Protein AF-A0A0C3H468-F1 (afdb_monomer)

Foldseek 3Di:
DVVLCVVLVQVCVVVDPPDDDDDDCPQPVVDDLVSVLVVLQVCQVVCQCVPVPDDPPDDRGSHCVSFKDWDCDPQLCCQPPPVWDPDPDPDPPRDRDIDIRGSPDDPDPPDDDDPVPPDDDPDDDD

Radius of gyration: 17.03 Å; Cα contacts (8 Å, |Δi|>4): 90; chains: 1; bounding box: 48×36×42 Å

Solvent-accessible surface area (backbone atoms only — not comparable to full-atom values): 8292 Å² total; per-residue (Å²): 112,68,71,55,31,64,74,26,58,32,56,63,57,72,82,40,84,68,80,82,84,85,85,48,69,89,75,50,67,90,48,50,75,65,56,53,35,56,53,48,48,57,49,37,68,58,46,46,66,70,75,54,68,85,64,86,92,78,72,89,52,62,19,57,83,54,34,48,45,80,50,76,49,72,66,27,46,37,36,51,72,70,69,38,76,84,61,97,55,95,66,94,77,73,79,56,51,70,48,7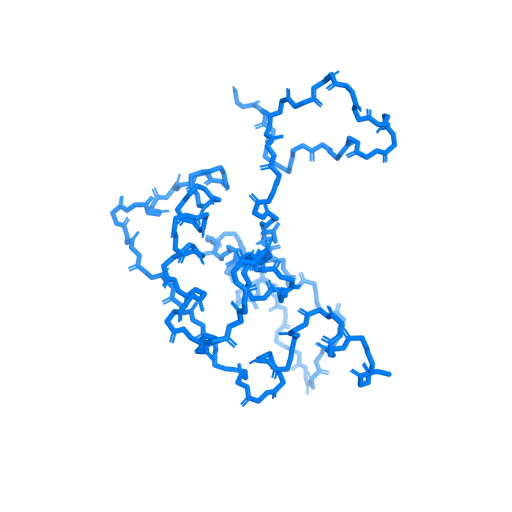7,40,55,51,84,70,66,98,75,78,85,76,90,66,65,77,92,72,67,72,78,68,92,71,71,88,129

Mean predicted aligned error: 11.53 Å

Structure (mmCIF, N/CA/C/O backbone):
data_AF-A0A0C3H468-F1
#
_entry.id   AF-A0A0C3H468-F1
#
loop_
_atom_site.group_PDB
_atom_site.id
_atom_site.type_symbol
_atom_site.label_atom_id
_atom_site.label_alt_id
_atom_site.label_comp_id
_atom_site.label_asym_id
_atom_site.label_entity_id
_atom_site.label_seq_id
_atom_site.pdbx_PDB_ins_code
_atom_site.Cartn_x
_atom_site.Cartn_y
_atom_site.Cartn_z
_atom_site.occupancy
_atom_site.B_iso_or_equiv
_atom_site.auth_seq_id
_atom_site.auth_comp_id
_atom_site.auth_asym_id
_atom_site.auth_atom_id
_atom_site.pdbx_PDB_model_num
ATOM 1 N N . MET A 1 1 ? -8.987 14.507 -17.618 1.00 57.84 1 MET A N 1
ATOM 2 C CA . MET A 1 1 ? -8.898 13.288 -16.792 1.00 57.84 1 MET A CA 1
ATOM 3 C C . MET A 1 1 ? -8.151 12.196 -17.555 1.00 57.84 1 MET A C 1
ATOM 5 O O . MET A 1 1 ? -7.098 11.797 -17.092 1.00 57.84 1 MET A O 1
ATOM 9 N N . GLU A 1 2 ? -8.588 11.842 -18.765 1.00 61.75 2 GLU A N 1
ATOM 10 C CA . GLU A 1 2 ? -7.955 10.846 -19.659 1.00 61.75 2 GLU A CA 1
ATOM 11 C C . GLU A 1 2 ? -6.438 11.052 -19.879 1.00 61.75 2 GLU A C 1
ATOM 13 O O . GLU A 1 2 ? -5.642 10.185 -19.540 1.00 61.75 2 GLU A O 1
ATOM 18 N N . ARG A 1 3 ? -6.010 12.272 -20.245 1.00 67.81 3 ARG A N 1
ATOM 19 C CA . ARG A 1 3 ? -4.580 12.611 -20.444 1.00 67.81 3 ARG A CA 1
ATOM 20 C C . ARG A 1 3 ? -3.671 12.355 -19.233 1.00 67.81 3 ARG A C 1
ATOM 22 O O . ARG A 1 3 ? -2.475 12.153 -19.409 1.00 67.81 3 ARG A O 1
ATOM 29 N N . ALA A 1 4 ? -4.206 12.431 -18.011 1.00 67.44 4 ALA A N 1
ATOM 30 C CA . ALA A 1 4 ? -3.423 12.160 -16.806 1.00 67.44 4 ALA A CA 1
ATOM 31 C C . ALA A 1 4 ? -3.209 10.650 -16.632 1.00 67.44 4 ALA A C 1
ATOM 33 O O . ALA A 1 4 ? -2.102 10.226 -16.318 1.00 67.44 4 ALA A O 1
ATOM 34 N N . PHE A 1 5 ? -4.234 9.839 -16.901 1.00 68.25 5 PHE A N 1
ATOM 35 C CA . PHE A 1 5 ? -4.122 8.383 -16.851 1.00 68.25 5 PHE A CA 1
ATOM 36 C C . PHE A 1 5 ? -3.150 7.850 -17.902 1.00 68.25 5 PHE A C 1
ATOM 38 O O . PHE A 1 5 ? -2.325 7.008 -17.562 1.00 68.25 5 PHE A O 1
ATOM 45 N N . ASP A 1 6 ? -3.157 8.405 -19.114 1.00 70.12 6 ASP A N 1
ATOM 46 C CA . ASP A 1 6 ? -2.178 8.047 -20.147 1.00 70.12 6 ASP A CA 1
ATOM 47 C C . ASP A 1 6 ? -0.750 8.406 -19.717 1.00 70.12 6 ASP A C 1
ATOM 49 O O . ASP A 1 6 ? 0.170 7.603 -19.833 1.00 70.12 6 ASP A O 1
ATOM 53 N N . TYR A 1 7 ? -0.558 9.604 -19.155 1.00 69.50 7 TYR A N 1
ATOM 54 C CA . TYR A 1 7 ? 0.760 10.070 -18.717 1.00 69.50 7 TYR A CA 1
ATOM 55 C C . TYR A 1 7 ? 1.353 9.234 -17.571 1.00 69.50 7 TYR A C 1
ATOM 57 O O . TYR A 1 7 ? 2.570 9.000 -17.526 1.00 69.50 7 TYR A O 1
ATOM 65 N N . TYR A 1 8 ? 0.499 8.805 -16.637 1.00 70.88 8 TYR A N 1
ATOM 66 C CA . TYR A 1 8 ? 0.881 7.979 -15.496 1.00 70.88 8 TYR A CA 1
ATOM 67 C C . TYR A 1 8 ? 0.766 6.477 -15.773 1.00 70.88 8 TYR A C 1
ATOM 69 O O . TYR A 1 8 ? 1.004 5.688 -14.869 1.00 70.88 8 TYR A O 1
ATOM 77 N N . ASN A 1 9 ? 0.421 6.049 -16.989 1.00 71.81 9 ASN A N 1
ATOM 78 C CA . ASN A 1 9 ? 0.106 4.647 -17.290 1.00 71.81 9 ASN A CA 1
ATOM 79 C C . ASN A 1 9 ? -0.942 4.049 -16.327 1.00 71.81 9 ASN A C 1
ATOM 81 O O . ASN A 1 9 ? -0.897 2.862 -16.032 1.00 71.81 9 ASN A O 1
ATOM 85 N N . GLY A 1 10 ? -1.855 4.875 -15.807 1.00 69.62 10 GLY A N 1
ATOM 86 C CA . GLY A 1 10 ? -2.829 4.516 -14.772 1.00 69.62 10 GLY A CA 1
ATOM 87 C C . GLY A 1 10 ? -4.117 3.882 -15.306 1.00 69.62 10 GLY A C 1
ATOM 88 O O . GLY A 1 10 ? -5.072 3.720 -14.549 1.00 69.62 10 GLY A O 1
ATOM 89 N N . GLY A 1 11 ? -4.184 3.567 -16.604 1.00 71.56 11 GLY A N 1
ATOM 90 C CA . GLY A 1 11 ? -5.341 2.890 -17.205 1.00 71.56 11 GLY A CA 1
ATOM 91 C C . GLY A 1 11 ? -5.614 1.513 -16.587 1.00 71.56 11 GLY A C 1
ATOM 92 O O . GLY A 1 11 ? -6.760 1.073 -16.525 1.00 71.56 11 GLY A O 1
ATOM 93 N N . ASP A 1 12 ? -4.585 0.879 -16.023 1.00 71.19 12 ASP A N 1
ATOM 94 C CA . ASP A 1 12 ? -4.684 -0.384 -15.292 1.00 71.19 12 ASP A CA 1
ATOM 95 C C . ASP A 1 12 ? -5.541 -0.304 -14.025 1.00 71.19 12 ASP A C 1
ATOM 97 O O . ASP A 1 12 ? -6.143 -1.300 -13.628 1.00 71.19 12 ASP A O 1
ATOM 101 N N . ILE A 1 13 ? -5.635 0.878 -13.418 1.00 72.06 13 ILE A N 1
ATOM 102 C CA . ILE A 1 13 ? -6.484 1.130 -12.249 1.00 72.06 13 ILE A CA 1
ATOM 103 C C . ILE A 1 13 ? -7.955 1.260 -12.665 1.00 72.06 13 ILE A C 1
ATOM 105 O O . ILE A 1 13 ? -8.846 0.888 -11.903 1.00 72.06 13 ILE A O 1
ATOM 109 N N . LEU A 1 14 ? -8.220 1.761 -13.876 1.00 67.81 14 LEU A N 1
ATOM 110 C CA . LEU A 1 14 ? -9.576 2.017 -14.366 1.00 67.81 14 LEU A CA 1
ATOM 111 C C . LEU A 1 14 ? -10.278 0.744 -14.849 1.00 67.81 14 LEU A C 1
ATOM 113 O O . LEU A 1 14 ? -11.441 0.529 -14.517 1.00 67.81 14 LEU A O 1
ATOM 117 N N . GLU A 1 15 ? -9.586 -0.114 -15.601 1.00 61.97 15 GLU A N 1
ATOM 118 C CA . GLU A 1 15 ? -10.176 -1.363 -16.107 1.00 61.97 15 GLU A CA 1
ATOM 119 C C . GLU A 1 15 ? -10.248 -2.467 -15.042 1.00 61.97 15 GLU A C 1
ATOM 121 O O . GLU A 1 15 ? -11.028 -3.412 -15.172 1.00 61.97 15 GLU A O 1
ATOM 126 N N . LYS A 1 16 ? -9.434 -2.370 -13.982 1.00 54.72 16 LYS A N 1
ATOM 127 C CA . LYS A 1 16 ? -9.285 -3.410 -12.962 1.00 54.72 16 LYS A CA 1
ATOM 128 C C . LYS A 1 16 ? -9.240 -2.810 -11.562 1.00 54.72 16 LYS A C 1
ATOM 130 O O . LYS A 1 16 ? -8.212 -2.872 -10.891 1.00 54.72 16 LYS A O 1
ATOM 135 N N . PHE A 1 17 ? -10.399 -2.445 -11.021 1.00 58.16 17 PHE A N 1
ATOM 136 C CA . PHE A 1 17 ? -10.603 -2.384 -9.560 1.00 58.16 17 PHE A CA 1
ATOM 137 C C . PHE A 1 17 ? -10.441 -3.770 -8.869 1.00 58.16 17 PHE A C 1
ATOM 139 O O . PHE A 1 17 ? -11.033 -4.053 -7.831 1.00 58.16 17 PHE A O 1
ATOM 146 N N . ALA A 1 18 ? -9.635 -4.667 -9.443 1.00 66.38 18 ALA A N 1
ATOM 147 C CA . ALA A 1 18 ? -9.182 -5.909 -8.859 1.00 66.38 18 ALA A CA 1
ATOM 148 C C . ALA A 1 18 ? -8.098 -5.579 -7.827 1.00 66.38 18 ALA A C 1
ATOM 150 O O . ALA A 1 18 ? -6.909 -5.442 -8.144 1.00 66.38 18 ALA A O 1
ATOM 151 N N . LEU A 1 19 ? -8.531 -5.432 -6.577 1.00 72.12 19 LEU A N 1
ATOM 152 C CA . LEU A 1 19 ? -7.626 -5.357 -5.440 1.00 72.12 19 LEU A CA 1
ATOM 153 C C . LEU A 1 19 ? -6.708 -6.586 -5.459 1.00 72.12 19 LEU A C 1
ATOM 155 O O . LEU A 1 19 ? -7.163 -7.721 -5.580 1.00 72.12 19 LEU A O 1
ATOM 159 N N . THR A 1 20 ? -5.401 -6.356 -5.371 1.00 83.25 20 THR A N 1
ATOM 160 C CA . THR A 1 20 ? -4.415 -7.424 -5.187 1.00 83.25 20 THR A CA 1
ATOM 161 C C . THR A 1 20 ? -4.085 -7.481 -3.711 1.00 83.25 20 THR A C 1
ATOM 163 O O . THR A 1 20 ? -3.401 -6.602 -3.193 1.00 83.25 20 THR A O 1
ATOM 166 N N . VAL A 1 21 ? -4.629 -8.487 -3.034 1.00 85.62 21 VAL A N 1
ATOM 167 C CA . VAL A 1 21 ? -4.373 -8.717 -1.614 1.00 85.62 21 VAL A CA 1
ATOM 168 C C . VAL A 1 21 ? -3.132 -9.596 -1.502 1.00 85.62 21 VAL A C 1
ATOM 170 O O . VAL A 1 21 ? -3.090 -10.691 -2.061 1.00 85.62 21 VAL A O 1
ATOM 173 N N . LEU A 1 22 ? -2.106 -9.092 -0.820 1.00 84.25 22 LEU A N 1
ATOM 174 C CA . LEU A 1 22 ? -0.903 -9.851 -0.502 1.00 84.25 22 LEU A CA 1
ATOM 175 C C . LEU A 1 22 ? -1.012 -10.319 0.949 1.00 84.25 22 LEU A C 1
ATOM 177 O O . LEU A 1 22 ? -0.877 -9.516 1.869 1.00 84.25 22 LEU A O 1
ATOM 181 N N . GLU A 1 23 ? -1.258 -11.610 1.144 1.00 82.88 23 GLU A N 1
ATOM 182 C CA . GLU A 1 23 ? -1.291 -12.235 2.466 1.00 82.88 23 GLU A CA 1
ATOM 183 C C . GLU A 1 23 ? -0.039 -13.096 2.652 1.00 82.88 23 GLU A C 1
ATOM 185 O O . GLU A 1 23 ? 0.096 -14.163 2.059 1.00 82.88 23 GLU A O 1
ATOM 190 N N . ASP A 1 24 ? 0.886 -12.628 3.488 1.00 83.75 24 ASP A N 1
ATOM 191 C CA . ASP A 1 24 ? 1.999 -13.423 4.005 1.00 83.75 24 ASP A CA 1
ATOM 192 C C . ASP A 1 24 ? 2.063 -13.213 5.515 1.00 83.75 24 ASP A C 1
ATOM 194 O O . ASP A 1 24 ? 2.695 -12.287 6.023 1.00 83.75 24 ASP A O 1
ATOM 198 N N . GLN A 1 25 ? 1.357 -14.066 6.257 1.00 80.62 25 GLN A N 1
ATOM 199 C CA . GLN A 1 25 ? 1.292 -13.955 7.712 1.00 80.62 25 GLN A CA 1
ATOM 200 C C . GLN A 1 25 ? 2.681 -14.072 8.359 1.00 80.62 25 GLN A C 1
ATOM 202 O O . GLN A 1 25 ? 2.926 -13.449 9.391 1.00 80.62 25 GLN A O 1
ATOM 207 N N . SER A 1 26 ? 3.594 -14.841 7.759 1.00 85.31 26 SER A N 1
ATOM 208 C CA . SER A 1 26 ? 4.944 -15.028 8.294 1.00 85.31 26 SER A CA 1
ATOM 209 C C . SER A 1 26 ? 5.799 -13.768 8.151 1.00 85.31 26 SER A C 1
ATOM 211 O O . SER A 1 26 ? 6.550 -13.438 9.067 1.00 85.31 26 SER A O 1
ATOM 213 N N . ALA A 1 27 ? 5.632 -13.032 7.049 1.00 82.06 27 ALA A N 1
ATOM 214 C CA . ALA A 1 27 ? 6.354 -11.793 6.781 1.00 82.06 27 ALA A CA 1
ATOM 215 C C . ALA A 1 27 ? 5.678 -10.545 7.372 1.00 82.06 27 ALA A C 1
ATOM 217 O O . ALA A 1 27 ? 6.367 -9.574 7.682 1.00 82.06 27 ALA A O 1
ATOM 218 N N . PHE A 1 28 ? 4.347 -10.537 7.511 1.00 88.50 28 PHE A N 1
ATOM 219 C CA . PHE A 1 28 ? 3.580 -9.321 7.820 1.00 88.50 28 PHE A CA 1
ATOM 220 C C . PHE A 1 28 ? 3.043 -9.242 9.247 1.00 88.50 28 PHE A C 1
ATOM 222 O O . PHE A 1 28 ? 2.617 -8.167 9.675 1.00 88.50 28 PHE A O 1
ATOM 229 N N . ASN A 1 29 ? 3.070 -10.332 10.020 1.00 87.88 29 ASN A N 1
ATOM 230 C CA . ASN A 1 29 ? 2.605 -10.287 11.402 1.00 87.88 29 ASN A CA 1
ATOM 231 C C . 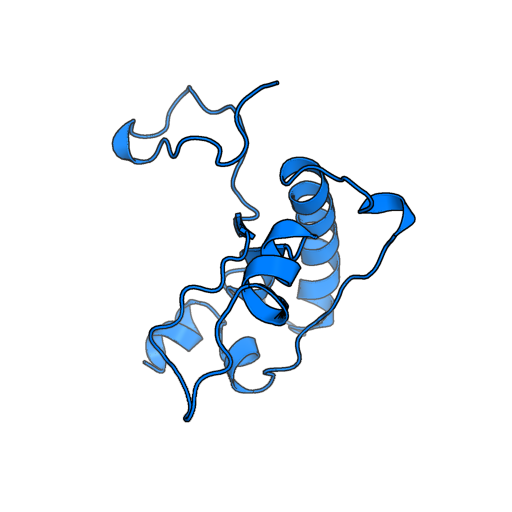ASN A 1 29 ? 3.434 -9.288 12.228 1.00 87.88 29 ASN A C 1
ATOM 233 O O . ASN A 1 29 ? 4.624 -9.496 12.459 1.00 87.88 29 ASN A O 1
ATOM 237 N N . ARG A 1 30 ? 2.784 -8.210 12.688 1.00 85.50 30 ARG A N 1
ATOM 238 C CA . ARG A 1 30 ? 3.409 -7.088 13.417 1.00 85.50 30 ARG A CA 1
ATOM 239 C C . ARG A 1 30 ? 4.564 -6.419 12.653 1.00 85.50 30 ARG A C 1
ATOM 241 O O . ARG A 1 30 ? 5.441 -5.822 13.275 1.00 85.50 30 ARG A O 1
ATOM 248 N N . ALA A 1 31 ? 4.572 -6.519 11.325 1.00 87.62 31 ALA A N 1
ATOM 249 C CA . ALA A 1 31 ? 5.577 -5.879 10.492 1.00 87.62 31 ALA A CA 1
ATOM 250 C C . ALA A 1 31 ? 5.441 -4.351 10.529 1.00 87.62 31 ALA A C 1
ATOM 252 O O . ALA A 1 31 ? 4.336 -3.806 10.531 1.00 87.62 31 ALA A O 1
ATOM 253 N N . SER A 1 32 ? 6.581 -3.661 10.530 1.00 88.44 32 SER A N 1
ATOM 254 C CA . SER A 1 32 ? 6.623 -2.205 10.389 1.00 88.44 32 SER A CA 1
ATOM 255 C C . SER A 1 32 ? 6.264 -1.777 8.968 1.00 88.44 32 SER A C 1
ATOM 257 O O . SER A 1 32 ? 6.469 -2.533 8.010 1.00 88.44 32 SER A O 1
ATOM 259 N N . SER A 1 33 ? 5.843 -0.521 8.807 1.00 88.50 33 SER A N 1
ATOM 260 C CA . SER A 1 33 ? 5.604 0.058 7.477 1.00 88.50 33 SER A CA 1
ATOM 261 C C . SER A 1 33 ? 6.858 -0.002 6.579 1.00 88.50 33 SER A C 1
ATOM 263 O O . SER A 1 33 ? 6.746 -0.100 5.357 1.00 88.50 33 SER A O 1
ATOM 265 N N . ASP A 1 34 ? 8.069 0.010 7.159 1.00 87.00 34 ASP A N 1
ATOM 266 C CA . ASP A 1 34 ? 9.332 -0.199 6.425 1.00 87.00 34 ASP A CA 1
ATOM 267 C C . ASP A 1 34 ? 9.460 -1.608 5.841 1.00 87.00 34 ASP A C 1
ATOM 269 O O . ASP A 1 34 ? 9.815 -1.770 4.672 1.00 87.00 34 ASP A O 1
ATOM 273 N N . THR A 1 35 ? 9.119 -2.624 6.631 1.00 89.25 35 THR A N 1
ATOM 274 C CA . THR A 1 35 ? 9.170 -4.025 6.197 1.00 89.25 35 THR A CA 1
ATOM 275 C C . THR A 1 35 ? 8.189 -4.259 5.049 1.00 89.25 35 THR A C 1
ATOM 277 O O . THR A 1 35 ? 8.569 -4.807 4.011 1.00 89.25 35 THR A O 1
ATOM 280 N N . ILE A 1 36 ? 6.955 -3.757 5.189 1.00 90.94 36 ILE A N 1
ATOM 281 C CA . ILE A 1 36 ? 5.940 -3.826 4.131 1.00 90.94 36 ILE A CA 1
ATOM 282 C C . ILE A 1 36 ? 6.411 -3.086 2.876 1.00 90.94 36 ILE A C 1
ATOM 284 O O . ILE A 1 36 ? 6.298 -3.620 1.773 1.00 90.94 36 ILE A O 1
ATOM 288 N N . ARG A 1 37 ? 7.013 -1.896 3.017 1.00 90.62 37 ARG A N 1
ATOM 289 C CA . ARG A 1 37 ? 7.555 -1.138 1.880 1.00 90.62 37 ARG A CA 1
ATOM 290 C C . ARG A 1 37 ? 8.624 -1.913 1.117 1.00 90.62 37 ARG A C 1
ATOM 292 O O . ARG A 1 37 ? 8.559 -1.957 -0.108 1.00 90.62 37 ARG A O 1
ATOM 299 N N . ARG A 1 38 ? 9.591 -2.533 1.801 1.00 89.25 38 ARG A N 1
ATOM 300 C CA . ARG A 1 38 ? 10.643 -3.335 1.144 1.00 89.25 38 ARG A CA 1
ATOM 301 C C . ARG A 1 38 ? 10.057 -4.529 0.402 1.00 89.25 38 ARG A C 1
ATOM 303 O O . ARG A 1 38 ? 10.457 -4.802 -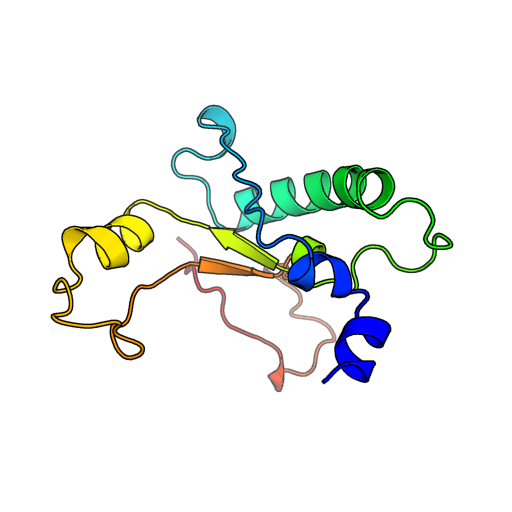0.729 1.00 89.25 38 ARG A O 1
ATOM 310 N N . HIS A 1 39 ? 9.086 -5.210 1.005 1.00 90.94 39 HIS A N 1
ATOM 311 C CA . HIS A 1 39 ? 8.385 -6.301 0.339 1.00 90.94 39 HIS A CA 1
ATOM 312 C C . HIS A 1 39 ? 7.635 -5.802 -0.907 1.00 90.94 39 HIS A C 1
ATOM 314 O O . HIS A 1 39 ? 7.769 -6.368 -1.992 1.00 90.94 39 HIS A O 1
ATOM 320 N N . PHE A 1 40 ? 6.909 -4.688 -0.785 1.00 90.69 40 PHE A N 1
ATOM 321 C CA . PHE A 1 40 ? 6.199 -4.057 -1.895 1.00 90.69 40 PHE A CA 1
ATOM 322 C C . PHE A 1 40 ? 7.138 -3.601 -3.019 1.00 90.69 40 PHE A C 1
ATOM 324 O O . PHE A 1 40 ? 6.819 -3.773 -4.195 1.00 90.69 40 PHE A O 1
ATOM 331 N N . GLN A 1 41 ? 8.326 -3.085 -2.686 1.00 88.44 41 GLN A N 1
ATOM 332 C CA . GLN A 1 41 ? 9.365 -2.766 -3.665 1.00 88.44 41 GLN A CA 1
ATOM 333 C C . GLN A 1 41 ? 9.723 -3.993 -4.506 1.00 88.44 41 GLN A C 1
ATOM 335 O O . GLN A 1 41 ? 9.674 -3.906 -5.734 1.00 88.44 41 GLN A O 1
ATOM 340 N N . GLN A 1 42 ? 10.007 -5.132 -3.865 1.00 89.06 42 GLN A N 1
ATOM 341 C CA . GLN A 1 42 ? 10.343 -6.377 -4.564 1.00 89.06 42 GLN A CA 1
ATOM 342 C C . GLN A 1 42 ? 9.181 -6.896 -5.412 1.00 89.06 42 GLN A C 1
ATOM 344 O O . GLN A 1 42 ? 9.375 -7.211 -6.584 1.00 89.06 42 GLN A O 1
ATOM 349 N N . TRP A 1 43 ? 7.964 -6.910 -4.861 1.00 89.94 43 TRP A N 1
ATOM 350 C CA . TRP A 1 43 ? 6.767 -7.291 -5.610 1.00 89.94 43 TRP A CA 1
ATOM 351 C C . TRP A 1 43 ? 6.565 -6.407 -6.848 1.00 89.94 43 TRP A C 1
ATOM 353 O O . TRP A 1 43 ? 6.320 -6.916 -7.936 1.00 89.94 43 TRP A O 1
ATOM 363 N N . SER A 1 44 ? 6.740 -5.087 -6.728 1.00 87.50 44 SER A N 1
ATOM 364 C CA . SER A 1 44 ? 6.527 -4.164 -7.849 1.00 87.50 44 SER A CA 1
ATOM 365 C C . SER A 1 44 ? 7.476 -4.420 -9.027 1.00 87.50 44 SER A C 1
ATOM 367 O O . SER A 1 44 ? 7.089 -4.205 -10.174 1.00 87.50 44 SER A O 1
ATOM 369 N N . LEU A 1 45 ? 8.695 -4.910 -8.760 1.00 85.25 45 LEU A N 1
ATOM 370 C CA . LEU A 1 45 ? 9.688 -5.234 -9.790 1.00 85.25 45 LEU A CA 1
ATOM 371 C C . LEU A 1 45 ? 9.296 -6.466 -10.612 1.00 85.25 45 LEU A C 1
ATOM 373 O O . LEU A 1 45 ? 9.640 -6.540 -11.790 1.00 85.25 45 LEU A O 1
ATOM 377 N N . THR A 1 46 ? 8.581 -7.420 -10.014 1.00 85.94 46 THR A N 1
ATOM 378 C CA . THR A 1 46 ? 8.169 -8.668 -10.677 1.00 85.94 46 THR A CA 1
ATOM 379 C C . THR A 1 46 ? 6.752 -8.583 -11.249 1.00 85.94 46 THR A C 1
ATOM 381 O O . THR A 1 46 ? 6.493 -9.084 -12.347 1.00 85.94 46 THR A O 1
ATOM 384 N N . ALA A 1 47 ? 5.840 -7.902 -10.551 1.00 85.69 47 ALA A N 1
ATOM 385 C CA . ALA A 1 47 ? 4.450 -7.737 -10.959 1.00 85.69 47 ALA A CA 1
ATOM 386 C C . ALA A 1 47 ? 4.313 -6.813 -12.173 1.00 85.69 47 ALA A C 1
ATOM 388 O O . ALA A 1 47 ? 3.632 -7.171 -13.130 1.00 85.69 47 ALA A O 1
ATOM 389 N N . TYR A 1 48 ? 5.012 -5.672 -12.186 1.00 82.25 48 TYR A N 1
ATOM 390 C CA . TYR A 1 48 ? 4.935 -4.701 -13.282 1.00 82.25 48 TYR A CA 1
ATOM 391 C C . TYR A 1 48 ? 5.186 -5.311 -14.674 1.00 82.25 48 TYR A C 1
ATOM 393 O O . TYR A 1 48 ? 4.291 -5.217 -15.514 1.00 82.25 48 TYR A O 1
ATOM 401 N N . PRO A 1 49 ? 6.328 -5.976 -14.958 1.00 79.25 49 PRO A N 1
ATOM 402 C CA . PRO A 1 49 ? 6.577 -6.524 -16.294 1.00 79.25 49 PRO A CA 1
ATOM 403 C C . PRO A 1 49 ? 5.586 -7.632 -16.680 1.00 79.25 49 PRO A C 1
ATOM 405 O O . PRO A 1 49 ? 5.286 -7.805 -17.860 1.00 79.25 49 PRO A O 1
ATOM 408 N N . THR A 1 50 ? 5.064 -8.368 -15.694 1.00 82.62 50 THR A N 1
ATOM 409 C CA . THR A 1 50 ? 4.101 -9.457 -15.909 1.00 82.62 50 THR A CA 1
ATOM 410 C C . THR A 1 50 ? 2.708 -8.921 -16.250 1.00 82.62 50 THR A C 1
ATOM 412 O O . THR A 1 50 ? 2.037 -9.434 -17.148 1.00 82.62 50 THR A O 1
ATOM 415 N N . GLU A 1 51 ? 2.267 -7.884 -15.540 1.00 81.25 51 GLU A N 1
ATOM 416 C CA . GLU A 1 51 ? 0.917 -7.328 -15.639 1.00 81.25 51 GLU A CA 1
ATOM 417 C C . GLU A 1 51 ? 0.775 -6.294 -16.767 1.00 81.25 51 GLU A C 1
ATOM 419 O O . GLU A 1 51 ? -0.276 -6.244 -17.404 1.00 81.25 51 GLU A O 1
ATOM 424 N N . GLN A 1 52 ? 1.823 -5.511 -17.046 1.00 74.25 52 GLN A N 1
ATOM 425 C CA . GLN A 1 52 ? 1.806 -4.370 -17.980 1.00 74.25 52 GLN A CA 1
ATOM 426 C C . GLN A 1 52 ? 2.402 -4.683 -19.357 1.00 74.25 52 GLN A C 1
ATOM 428 O O . GLN A 1 52 ? 2.846 -3.764 -20.038 1.00 74.25 52 GLN A O 1
ATOM 433 N N . ARG A 1 53 ? 2.463 -5.974 -19.732 1.00 64.12 53 ARG A N 1
ATOM 434 C CA . ARG A 1 53 ? 2.935 -6.527 -21.023 1.00 64.12 53 ARG A CA 1
ATOM 435 C C . ARG A 1 53 ? 3.411 -5.456 -22.028 1.00 64.12 53 ARG A C 1
ATOM 437 O O . ARG A 1 53 ? 2.592 -4.860 -22.716 1.00 64.12 53 ARG A O 1
ATOM 444 N N . HIS A 1 54 ? 4.732 -5.287 -22.141 1.00 57.88 54 HIS A N 1
ATOM 445 C CA . HIS A 1 54 ? 5.415 -4.347 -23.048 1.00 57.88 54 HIS A CA 1
ATOM 446 C C . HIS A 1 54 ? 5.223 -2.850 -22.750 1.00 57.88 54 HIS A C 1
ATOM 448 O O . HIS A 1 54 ? 4.528 -2.138 -23.470 1.00 57.88 54 HIS A O 1
ATOM 454 N N . GLN A 1 55 ? 5.982 -2.333 -21.782 1.00 55.69 55 GLN A N 1
ATOM 455 C CA . GLN A 1 55 ? 6.394 -0.927 -21.799 1.00 55.69 55 GLN A CA 1
ATOM 456 C C . GLN A 1 55 ? 7.918 -0.874 -21.926 1.00 55.69 55 GLN A C 1
ATOM 458 O O . GLN A 1 55 ? 8.622 -1.461 -21.102 1.00 55.69 55 GLN A O 1
ATOM 463 N N . ASP A 1 56 ? 8.412 -0.233 -22.991 1.00 52.78 56 ASP A N 1
ATOM 464 C CA . ASP A 1 56 ? 9.840 -0.073 -23.282 1.00 52.78 56 ASP A CA 1
ATOM 465 C C . ASP A 1 56 ? 10.584 0.397 -22.029 1.00 52.78 56 ASP A C 1
ATOM 467 O O . ASP A 1 56 ? 10.305 1.463 -21.475 1.00 52.78 56 ASP A O 1
ATOM 471 N N . GLY A 1 57 ? 11.478 -0.474 -21.552 1.00 50.03 57 GLY A N 1
ATOM 472 C CA . GLY A 1 57 ? 11.944 -0.582 -20.170 1.00 50.03 57 GLY A CA 1
ATOM 473 C C . GLY A 1 57 ? 12.738 0.600 -19.626 1.00 50.03 57 GLY A C 1
ATOM 474 O O . GLY A 1 57 ? 13.903 0.454 -19.275 1.00 50.03 57 GLY A O 1
ATOM 475 N N . THR A 1 58 ? 12.111 1.764 -19.502 1.00 51.50 58 THR A N 1
ATOM 476 C CA . THR A 1 58 ? 12.777 2.973 -19.009 1.00 51.50 58 THR A CA 1
ATOM 477 C C . THR A 1 58 ? 12.167 3.513 -17.723 1.00 51.50 58 THR A C 1
ATOM 479 O O . THR A 1 58 ? 12.883 4.157 -16.961 1.00 51.50 58 THR A O 1
ATOM 482 N N . ILE A 1 59 ? 10.895 3.223 -17.410 1.00 55.38 59 ILE A N 1
ATOM 483 C CA . ILE A 1 59 ? 10.263 3.689 -16.164 1.00 55.38 59 ILE A CA 1
ATOM 484 C C . ILE A 1 59 ? 9.276 2.641 -15.631 1.00 55.38 59 ILE A C 1
ATOM 486 O O . ILE A 1 59 ? 8.099 2.639 -15.984 1.00 55.38 59 ILE A O 1
ATOM 490 N N . ILE A 1 60 ? 9.746 1.772 -14.732 1.00 56.84 60 ILE A N 1
ATOM 491 C CA . ILE A 1 60 ? 8.857 0.933 -13.919 1.00 56.84 60 ILE A CA 1
ATOM 492 C C . ILE A 1 60 ? 8.019 1.857 -13.029 1.00 56.84 60 ILE A C 1
ATOM 494 O O . ILE A 1 60 ? 8.563 2.587 -12.202 1.00 56.84 60 ILE A O 1
ATOM 498 N N . GLY A 1 61 ? 6.693 1.783 -13.151 1.00 56.75 61 GLY A N 1
ATOM 499 C CA . GLY A 1 61 ? 5.791 2.310 -12.129 1.00 56.75 61 GLY A CA 1
ATOM 500 C C . GLY A 1 61 ? 5.572 3.820 -12.152 1.00 56.75 61 GLY A C 1
ATOM 501 O O . GLY A 1 61 ? 5.815 4.487 -11.151 1.00 56.75 61 GLY A O 1
ATOM 502 N N . ARG A 1 62 ? 5.034 4.355 -13.253 1.00 67.25 62 ARG A N 1
ATOM 503 C CA . ARG A 1 62 ? 4.252 5.604 -13.180 1.00 67.25 62 ARG A CA 1
ATOM 504 C C . ARG A 1 62 ? 2.832 5.376 -12.657 1.00 67.25 62 ARG A C 1
ATOM 506 O O . ARG A 1 62 ? 2.247 6.306 -12.111 1.00 67.25 62 ARG A O 1
ATOM 513 N N . SER A 1 63 ? 2.312 4.153 -12.803 1.00 79.31 63 SER A N 1
ATOM 514 C CA . SER A 1 63 ? 0.975 3.824 -12.314 1.00 79.31 63 SER A CA 1
ATOM 515 C C . SER A 1 63 ? 0.981 3.798 -10.786 1.00 79.31 63 SER A C 1
ATOM 517 O O . SER A 1 63 ? 1.859 3.142 -10.203 1.00 79.31 63 SER A O 1
ATOM 519 N N . PRO A 1 64 ? -0.007 4.439 -10.130 1.00 83.44 64 PRO A N 1
ATOM 520 C CA . PRO A 1 64 ? -0.187 4.356 -8.687 1.00 83.44 64 PRO A CA 1
ATOM 521 C C . PRO A 1 64 ? -0.188 2.916 -8.149 1.00 83.44 64 PRO A C 1
ATOM 523 O O . PRO A 1 64 ? 0.303 2.701 -7.043 1.00 83.44 64 PRO A O 1
ATOM 526 N N . ARG A 1 65 ? -0.617 1.919 -8.946 1.00 86.81 65 ARG A N 1
ATOM 527 C CA . ARG A 1 65 ? -0.602 0.484 -8.591 1.00 86.81 65 ARG A CA 1
ATOM 528 C C . ARG A 1 65 ? 0.776 -0.026 -8.151 1.00 86.81 65 ARG A C 1
ATOM 530 O O . ARG A 1 65 ? 0.863 -0.898 -7.293 1.00 86.81 65 ARG A O 1
ATOM 537 N N . TYR A 1 66 ? 1.853 0.511 -8.725 1.00 86.81 66 TYR A N 1
ATOM 538 C CA . TYR A 1 66 ? 3.234 0.104 -8.424 1.00 86.81 66 TYR A CA 1
ATOM 539 C C . TYR A 1 66 ? 4.009 1.159 -7.625 1.00 86.81 66 TYR A C 1
ATOM 541 O O . TYR A 1 66 ? 5.220 1.004 -7.428 1.00 86.81 66 TYR A O 1
ATOM 549 N N . GLN A 1 67 ? 3.341 2.242 -7.215 1.00 86.44 67 GLN A N 1
ATOM 550 C CA . GLN A 1 67 ? 3.912 3.327 -6.411 1.00 86.44 67 GLN A CA 1
ATOM 551 C C . GLN A 1 67 ? 3.393 3.317 -4.978 1.00 86.44 67 GLN A C 1
ATOM 553 O O . GLN A 1 67 ? 4.176 3.570 -4.064 1.00 86.44 67 GLN A O 1
ATOM 558 N N . TYR A 1 68 ? 2.119 2.982 -4.781 1.00 88.31 68 TYR A N 1
ATOM 559 C CA . TYR A 1 68 ? 1.477 3.031 -3.479 1.00 88.31 68 TYR A CA 1
ATOM 560 C C . TYR A 1 68 ? 0.919 1.672 -3.075 1.00 88.31 68 TYR A C 1
ATOM 562 O O . TYR A 1 68 ? 0.264 0.997 -3.868 1.00 88.31 68 TYR A O 1
ATOM 570 N N . ALA A 1 69 ? 1.145 1.303 -1.819 1.00 90.25 69 ALA A N 1
ATOM 571 C CA . ALA A 1 69 ? 0.482 0.178 -1.176 1.00 90.25 69 ALA A CA 1
ATOM 572 C C . ALA A 1 69 ? -0.436 0.677 -0.060 1.00 90.25 69 ALA A C 1
ATOM 574 O O . ALA A 1 69 ? -0.128 1.655 0.620 1.00 90.25 69 ALA A O 1
ATOM 575 N N . VAL A 1 70 ? -1.552 -0.018 0.146 1.00 90.31 70 VAL A N 1
ATOM 576 C CA . VAL A 1 70 ? -2.431 0.197 1.297 1.00 90.31 70 VAL A CA 1
ATOM 577 C C . VAL A 1 70 ? -2.130 -0.898 2.310 1.00 90.31 70 VAL A C 1
ATOM 579 O O . VAL A 1 70 ? -2.373 -2.073 2.040 1.00 90.31 70 VAL A O 1
ATOM 582 N N . GLN A 1 71 ? -1.582 -0.524 3.463 1.00 91.25 71 GLN A N 1
ATOM 583 C CA . GLN A 1 71 ? -1.421 -1.432 4.591 1.00 91.25 71 GLN A CA 1
ATOM 584 C C . GLN A 1 71 ? -2.669 -1.361 5.474 1.00 91.25 71 GLN A C 1
ATOM 586 O O . GLN A 1 71 ? -3.043 -0.296 5.971 1.00 91.25 71 GLN A O 1
ATOM 591 N N . VAL A 1 72 ? -3.281 -2.526 5.680 1.00 89.06 72 VAL A N 1
ATOM 592 C CA . VAL A 1 72 ? -4.413 -2.728 6.585 1.00 89.06 72 VAL A CA 1
ATOM 593 C C . VAL A 1 72 ? -3.913 -3.553 7.766 1.00 89.06 72 VAL A C 1
ATOM 595 O O . VAL A 1 72 ? -3.764 -4.767 7.665 1.00 89.06 72 VAL A O 1
ATOM 598 N N . ASP A 1 73 ? -3.581 -2.883 8.867 1.00 89.00 73 ASP A N 1
ATOM 599 C CA . ASP A 1 73 ? -3.266 -3.534 10.138 1.00 89.00 73 ASP A CA 1
ATOM 600 C C . ASP A 1 73 ? -4.507 -3.615 11.043 1.00 89.00 73 ASP A C 1
ATOM 602 O O . ASP A 1 73 ? -5.614 -3.255 10.642 1.00 89.00 73 ASP A O 1
ATOM 606 N N . LEU A 1 74 ? -4.337 -4.138 12.262 1.00 88.38 74 LEU A N 1
ATOM 607 C CA . LEU A 1 74 ? -5.442 -4.304 13.207 1.00 88.38 74 LEU A CA 1
ATOM 608 C C . LEU A 1 74 ? -6.111 -2.967 13.558 1.00 88.38 74 LEU A C 1
ATOM 610 O O . LEU A 1 74 ? -7.329 -2.917 13.688 1.00 88.38 74 LEU A O 1
ATOM 614 N N . GLU A 1 75 ? -5.331 -1.894 13.698 1.00 86.44 75 GLU A N 1
ATOM 615 C CA . GLU A 1 75 ? -5.857 -0.562 14.002 1.00 86.44 75 GLU A CA 1
ATOM 616 C C . GLU A 1 75 ? -6.678 -0.021 12.827 1.00 86.44 75 GLU A C 1
ATOM 618 O O . GLU A 1 75 ? -7.826 0.384 13.014 1.00 86.44 75 GLU A O 1
ATOM 623 N N . ALA A 1 76 ? -6.137 -0.096 11.606 1.00 86.69 76 ALA A N 1
ATOM 624 C CA . ALA A 1 76 ? -6.848 0.296 10.394 1.00 86.69 76 ALA A CA 1
ATOM 625 C C . ALA A 1 76 ? -8.151 -0.502 10.223 1.00 86.69 76 ALA A C 1
ATOM 627 O O . ALA A 1 76 ? -9.213 0.084 10.000 1.00 86.69 76 ALA A O 1
ATOM 628 N N . LEU A 1 77 ? -8.093 -1.828 10.397 1.00 88.44 77 LEU A N 1
ATOM 629 C CA . LEU A 1 77 ? -9.260 -2.703 10.311 1.00 88.44 77 LEU A CA 1
ATOM 630 C C . LEU A 1 77 ? -10.321 -2.325 11.349 1.00 88.44 77 LEU A C 1
ATOM 632 O O . LEU A 1 77 ? -11.494 -2.200 10.997 1.00 88.44 77 LEU A O 1
ATOM 636 N N . ASN A 1 78 ? -9.918 -2.105 12.602 1.00 87.00 78 ASN A N 1
ATOM 637 C CA . ASN A 1 78 ? -10.845 -1.720 13.661 1.00 87.00 78 ASN A CA 1
ATOM 638 C C . ASN A 1 78 ? -11.503 -0.372 13.380 1.00 87.00 78 ASN A C 1
ATOM 640 O O . ASN A 1 78 ? -12.728 -0.281 13.467 1.00 87.00 78 ASN A O 1
ATOM 644 N N . SER A 1 79 ? -10.729 0.613 12.917 1.00 84.25 79 SER A N 1
ATOM 645 C CA . SER A 1 79 ? -11.243 1.947 12.599 1.00 84.25 79 SER A CA 1
ATOM 646 C C . SER A 1 79 ? -12.347 1.934 11.537 1.00 84.25 79 SER A C 1
ATOM 648 O O . SER A 1 79 ? -13.244 2.771 11.574 1.00 84.25 79 SER A O 1
ATOM 650 N N .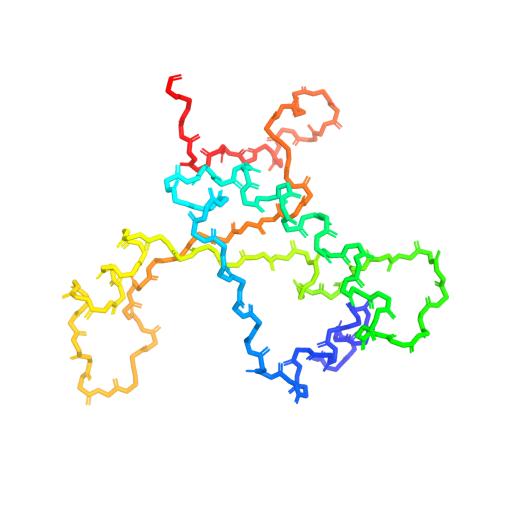 VAL A 1 80 ? -12.290 0.985 10.595 1.00 79.56 80 VAL A N 1
ATOM 651 C CA . VAL A 1 80 ? -13.229 0.887 9.468 1.00 79.56 80 VAL A CA 1
ATOM 652 C C . VAL A 1 80 ? -14.397 -0.047 9.778 1.00 79.56 80 VAL A C 1
ATOM 654 O O . VAL A 1 80 ? -15.525 0.241 9.387 1.00 79.56 80 VAL A O 1
ATOM 657 N N . VAL A 1 81 ? -14.138 -1.184 10.429 1.00 82.38 81 VAL A N 1
ATOM 658 C CA . VAL A 1 81 ? -15.119 -2.274 10.558 1.00 82.38 81 VAL A CA 1
ATOM 659 C C . VAL A 1 81 ? -15.865 -2.239 11.887 1.00 82.38 81 VAL A C 1
ATOM 661 O O . VAL A 1 81 ? -17.056 -2.544 11.911 1.00 82.38 81 VAL A O 1
ATOM 664 N N . TYR A 1 82 ? -15.184 -1.903 12.985 1.00 80.75 82 TYR A N 1
ATOM 665 C CA . TYR A 1 82 ? -15.740 -2.048 14.334 1.00 80.75 82 TYR A CA 1
ATOM 666 C C . TYR A 1 82 ? -16.030 -0.707 15.012 1.00 80.75 82 TYR A C 1
ATOM 668 O O . TYR A 1 82 ? -17.058 -0.576 15.673 1.00 80.75 82 TYR A O 1
ATOM 676 N N . ASP A 1 83 ? -15.155 0.283 14.831 1.00 80.62 83 ASP A N 1
ATOM 677 C CA . ASP A 1 83 ? -15.243 1.573 15.523 1.00 80.62 83 ASP A CA 1
ATOM 678 C C . ASP A 1 83 ? -16.024 2.620 14.716 1.00 80.62 83 ASP A C 1
ATOM 680 O O . ASP A 1 83 ? -16.573 3.571 15.280 1.00 80.62 83 ASP A O 1
ATOM 684 N N . ALA A 1 84 ? -16.103 2.453 13.393 1.00 74.81 84 ALA A N 1
ATOM 685 C CA . ALA A 1 84 ? -16.949 3.288 12.557 1.00 74.81 84 ALA A CA 1
ATOM 686 C C . ALA A 1 84 ? -18.427 2.966 12.810 1.00 74.81 84 ALA A C 1
ATOM 688 O O . ALA A 1 84 ? -18.859 1.812 12.769 1.00 74.81 84 ALA A O 1
ATOM 689 N N . LEU A 1 85 ? -19.235 4.008 13.015 1.00 72.62 85 LEU A N 1
ATOM 690 C CA . LEU A 1 85 ? -20.687 3.861 12.992 1.00 72.62 85 LEU A CA 1
ATOM 691 C C . LEU A 1 85 ? -21.105 3.400 11.594 1.00 72.62 85 LEU A C 1
ATOM 693 O O . LEU A 1 85 ? -20.776 4.068 10.615 1.00 72.62 85 LEU A O 1
ATOM 697 N N . VAL A 1 86 ? -21.846 2.289 11.505 1.00 68.88 86 VAL A N 1
ATOM 698 C CA . VAL A 1 86 ? -22.417 1.829 10.231 1.00 68.88 86 VAL A CA 1
ATOM 699 C C . VAL A 1 86 ? -23.316 2.941 9.701 1.00 68.88 86 VAL A C 1
ATOM 701 O O . VAL A 1 86 ? -24.313 3.282 10.351 1.00 68.88 86 VAL A O 1
ATOM 704 N N . PRO A 1 87 ? -22.983 3.539 8.553 1.00 66.06 87 PRO A N 1
ATOM 705 C CA . PRO A 1 87 ? -23.718 4.695 8.113 1.00 66.06 87 PRO A CA 1
ATOM 706 C C . PRO A 1 87 ? -25.089 4.282 7.556 1.00 66.06 87 PRO A C 1
ATOM 708 O O . PRO A 1 87 ? -25.218 3.240 6.911 1.00 66.06 87 PRO A O 1
ATOM 711 N N . PRO A 1 88 ? -26.136 5.102 7.761 1.00 68.31 88 PRO A N 1
ATOM 712 C CA . PRO A 1 88 ? -27.486 4.817 7.267 1.00 68.31 88 PRO A CA 1
ATOM 713 C C . PRO A 1 88 ? -27.616 4.928 5.732 1.00 68.31 88 PRO A C 1
ATOM 715 O O . PRO A 1 88 ? -28.655 4.576 5.177 1.00 68.31 88 PRO A O 1
ATOM 718 N N . ALA A 1 89 ? -26.580 5.426 5.049 1.00 70.44 89 ALA A N 1
ATOM 719 C CA . ALA A 1 89 ? -26.436 5.528 3.597 1.00 70.44 89 ALA A CA 1
ATOM 720 C C . ALA A 1 89 ? -24.942 5.426 3.224 1.00 70.44 89 ALA A C 1
ATOM 722 O O . ALA A 1 89 ? -24.101 5.348 4.114 1.00 70.44 89 ALA A O 1
ATOM 723 N N . ILE A 1 90 ? -24.594 5.447 1.929 1.00 62.84 90 ILE A N 1
ATOM 724 C CA . ILE A 1 90 ? -23.185 5.556 1.501 1.00 62.84 90 ILE A CA 1
ATOM 725 C C . ILE A 1 90 ? -22.588 6.813 2.138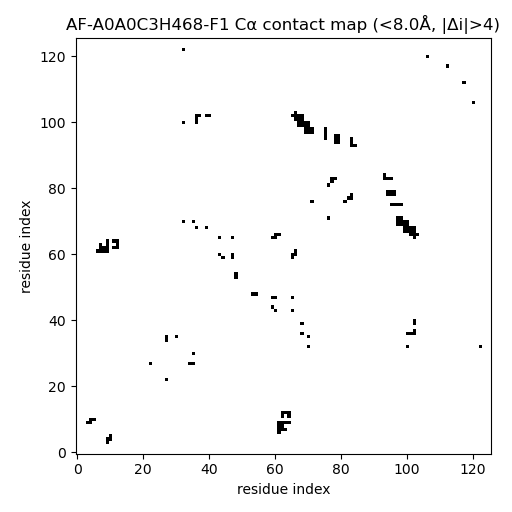 1.00 62.84 90 ILE A C 1
ATOM 727 O O . ILE A 1 90 ? -22.999 7.929 1.823 1.00 62.84 90 ILE A O 1
ATOM 731 N N . ASP A 1 91 ? -21.637 6.616 3.043 1.00 63.28 91 ASP A N 1
ATOM 732 C CA . ASP A 1 91 ? -21.005 7.692 3.789 1.00 63.28 91 ASP A CA 1
ATOM 733 C C . ASP A 1 91 ? -19.632 7.987 3.205 1.00 63.28 91 ASP A C 1
ATOM 735 O O . ASP A 1 91 ? -18.723 7.161 3.216 1.00 63.28 91 ASP A O 1
ATOM 739 N N . THR A 1 92 ? -19.507 9.188 2.652 1.00 61.97 92 THR A N 1
ATOM 740 C CA . THR A 1 92 ? -18.251 9.731 2.129 1.00 61.97 92 THR A CA 1
ATOM 741 C C . THR A 1 92 ? -17.511 10.569 3.176 1.00 61.97 92 THR A C 1
ATOM 743 O O . THR A 1 92 ? -16.545 11.252 2.841 1.00 61.97 92 THR A O 1
ATOM 746 N N . THR A 1 93 ? -18.002 10.599 4.418 1.00 60.75 93 THR A N 1
ATOM 747 C CA . THR A 1 93 ? -17.552 11.473 5.509 1.00 60.75 93 THR A CA 1
ATOM 748 C C . THR A 1 93 ? -17.017 10.716 6.728 1.00 60.75 93 THR A C 1
ATOM 750 O O . THR A 1 93 ? -16.252 11.310 7.496 1.00 60.75 93 THR A O 1
ATOM 753 N N . THR A 1 94 ? -17.339 9.424 6.905 1.00 60.03 94 THR A N 1
ATOM 754 C CA . THR A 1 94 ? -16.713 8.596 7.951 1.00 60.03 94 THR A CA 1
ATOM 755 C C . THR A 1 94 ? -15.224 8.408 7.683 1.00 60.03 94 THR A C 1
ATOM 757 O O . THR A 1 94 ? -14.777 8.142 6.568 1.00 60.03 94 THR A O 1
ATOM 760 N N . LYS A 1 95 ? -14.441 8.552 8.753 1.00 65.00 95 LYS A N 1
ATOM 761 C CA . LYS A 1 95 ? -12.977 8.597 8.740 1.00 65.00 95 LYS A CA 1
ATOM 762 C C . LYS A 1 95 ? -12.393 7.232 9.090 1.00 65.00 95 LYS A C 1
ATOM 764 O O . LYS A 1 95 ? -11.789 7.069 10.144 1.00 65.00 95 LYS A O 1
ATOM 769 N N . GLY A 1 96 ? -12.600 6.257 8.213 1.00 68.69 96 GLY A N 1
ATOM 770 C CA . GLY A 1 96 ? -11.775 5.054 8.223 1.00 68.69 96 GLY A CA 1
ATOM 771 C C . GLY A 1 96 ? -10.324 5.429 7.921 1.00 68.69 96 GLY A C 1
ATOM 772 O O . GLY A 1 96 ? -10.071 6.242 7.029 1.00 68.69 96 GLY A O 1
ATOM 773 N N . LEU A 1 97 ? -9.378 4.880 8.676 1.00 78.50 97 LEU A N 1
ATOM 774 C CA . LEU A 1 97 ? -7.957 5.171 8.514 1.00 78.50 97 LEU A CA 1
ATOM 775 C 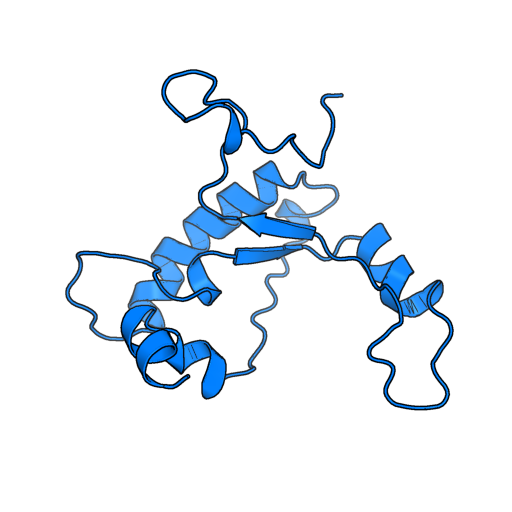C . LEU A 1 97 ? -7.285 3.968 7.852 1.00 78.50 97 LEU A C 1
ATOM 777 O O . LEU A 1 97 ? -7.520 2.827 8.240 1.00 78.50 97 LEU A O 1
ATOM 781 N N . VAL A 1 98 ? -6.409 4.216 6.881 1.00 85.06 98 VAL A N 1
ATOM 782 C CA . VAL A 1 98 ? -5.493 3.202 6.344 1.00 85.06 98 VAL A CA 1
ATOM 783 C C . VAL A 1 98 ? -4.102 3.799 6.207 1.00 85.06 98 VAL A C 1
ATOM 785 O O . VAL A 1 98 ? -3.950 5.005 5.994 1.00 85.06 98 VAL A O 1
ATOM 788 N N . LYS A 1 99 ? -3.073 2.957 6.297 1.00 88.56 99 LYS A N 1
ATOM 789 C CA . LYS A 1 99 ? -1.694 3.381 6.053 1.00 88.56 99 LYS A CA 1
ATOM 790 C C . LYS A 1 99 ? -1.425 3.349 4.552 1.00 88.56 99 LYS A C 1
ATOM 792 O O . LYS A 1 99 ? -1.440 2.283 3.939 1.00 88.56 99 LYS A O 1
ATOM 797 N N . LEU A 1 100 ? -1.169 4.513 3.960 1.00 90.31 100 LEU A N 1
ATOM 798 C CA . LEU A 1 100 ? -0.693 4.613 2.582 1.00 90.31 100 LEU A CA 1
ATOM 799 C C . LEU A 1 100 ? 0.837 4.587 2.576 1.00 90.31 100 LEU A C 1
ATOM 801 O O . LEU A 1 100 ? 1.489 5.464 3.140 1.00 90.31 100 LEU A O 1
ATOM 805 N N . ILE A 1 101 ? 1.414 3.582 1.930 1.00 90.06 101 ILE A N 1
ATOM 806 C CA . ILE A 1 101 ? 2.858 3.405 1.812 1.00 90.06 101 ILE A CA 1
ATOM 807 C C . ILE A 1 101 ? 3.293 3.873 0.431 1.00 90.06 101 ILE A C 1
ATOM 809 O O . ILE A 1 101 ? 2.987 3.226 -0.567 1.00 90.06 101 ILE A O 1
ATOM 813 N N . ASP A 1 102 ? 4.069 4.952 0.382 1.00 89.56 102 ASP A N 1
ATOM 814 C CA . ASP A 1 102 ? 4.850 5.314 -0.800 1.00 89.56 102 ASP A CA 1
ATOM 815 C C . ASP A 1 102 ? 6.081 4.400 -0.903 1.00 89.56 102 ASP A C 1
ATOM 817 O O . ASP A 1 102 ? 6.886 4.293 0.033 1.00 89.56 102 ASP A O 1
ATOM 821 N N . LYS A 1 103 ? 6.225 3.732 -2.052 1.00 86.12 103 LYS A N 1
ATOM 822 C CA . LYS A 1 103 ? 7.341 2.833 -2.365 1.00 86.12 103 LYS A CA 1
ATOM 823 C C . LYS A 1 103 ? 8.701 3.529 -2.310 1.00 86.12 103 LYS A C 1
ATOM 825 O O . LYS A 1 103 ? 9.696 2.893 -1.960 1.00 86.12 103 LYS A O 1
ATOM 830 N N . SER A 1 104 ? 8.761 4.792 -2.718 1.00 82.75 104 SER A N 1
ATOM 831 C CA . SER A 1 104 ? 9.992 5.576 -2.844 1.00 82.75 104 SER A CA 1
ATOM 832 C C . SER A 1 104 ? 10.450 6.206 -1.529 1.00 82.75 104 SER A C 1
ATOM 834 O O . SER A 1 104 ? 11.595 6.651 -1.437 1.00 82.75 104 SER A O 1
ATOM 836 N N . TRP A 1 105 ? 9.589 6.203 -0.506 1.00 79.44 105 TRP A N 1
ATOM 837 C CA . TRP A 1 1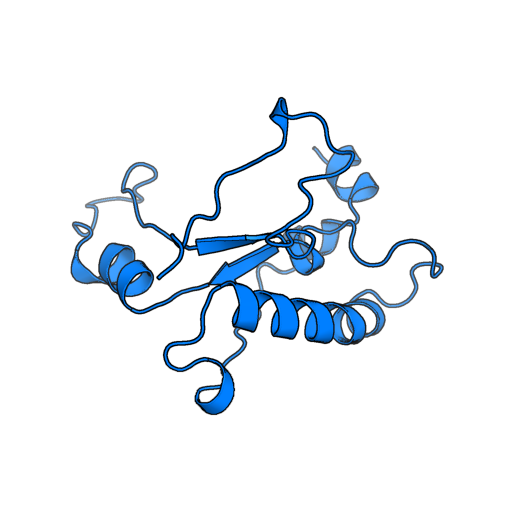05 ? 9.902 6.748 0.807 1.00 79.44 105 TRP A CA 1
ATOM 838 C C . TRP A 1 105 ? 11.013 5.946 1.496 1.00 79.44 105 TRP A C 1
ATOM 840 O O . TRP A 1 105 ? 10.894 4.739 1.696 1.00 79.44 105 TRP A O 1
ATOM 850 N N . TYR A 1 106 ? 12.087 6.609 1.910 1.00 67.38 106 TYR A N 1
ATOM 851 C CA . TYR A 1 106 ? 13.130 6.018 2.747 1.00 67.38 106 TYR A CA 1
ATOM 852 C C . TYR A 1 106 ? 13.265 6.871 4.011 1.00 67.38 106 TYR A C 1
ATOM 854 O O . TYR A 1 106 ? 13.312 8.101 3.970 1.00 67.38 106 TYR A O 1
ATOM 862 N N . LEU A 1 107 ? 13.322 6.208 5.161 1.00 51.16 107 LEU A N 1
ATOM 863 C CA . LEU A 1 107 ? 13.614 6.858 6.432 1.00 51.16 107 LEU A CA 1
ATOM 864 C C . LEU A 1 107 ? 15.111 7.205 6.428 1.00 51.16 107 LEU A C 1
ATOM 866 O O . LEU A 1 107 ? 15.931 6.324 6.665 1.00 51.16 107 LEU A O 1
ATOM 870 N N . GLY A 1 108 ? 15.479 8.446 6.070 1.00 50.19 108 GLY A N 1
ATOM 871 C CA . GLY A 1 108 ? 16.862 8.923 6.237 1.00 50.19 108 GLY A CA 1
ATOM 872 C C . GLY A 1 108 ? 17.563 9.732 5.130 1.00 50.19 108 GLY A C 1
ATOM 873 O O . GLY A 1 108 ? 18.772 9.896 5.268 1.00 50.19 108 GLY A O 1
ATOM 874 N N . ARG A 1 109 ? 16.927 10.303 4.081 1.00 46.72 109 ARG A N 1
ATOM 875 C CA . ARG A 1 109 ? 17.594 11.456 3.402 1.00 46.72 109 ARG A CA 1
ATOM 876 C C . ARG A 1 109 ? 17.355 12.704 4.217 1.00 46.72 109 ARG A C 1
ATOM 878 O O . ARG A 1 109 ? 16.378 13.410 4.010 1.00 46.72 109 ARG A O 1
ATOM 885 N N . GLY A 1 110 ? 18.312 12.972 5.090 1.00 46.75 110 GLY A N 1
ATOM 886 C CA . GLY A 1 110 ? 18.614 14.322 5.539 1.00 46.75 110 GLY A CA 1
ATOM 887 C C . GLY A 1 110 ? 19.564 15.076 4.602 1.00 46.75 110 GLY A C 1
ATOM 888 O O . GLY A 1 110 ? 19.902 16.208 4.912 1.00 46.75 110 GLY A O 1
ATOM 889 N N . GLU A 1 111 ? 20.012 14.507 3.474 1.00 42.91 111 GLU A N 1
ATOM 890 C CA . GLU A 1 111 ? 20.962 15.199 2.593 1.00 42.91 111 GLU A CA 1
ATOM 891 C C . GLU A 1 111 ? 20.437 15.315 1.157 1.00 42.91 111 GLU A C 1
ATOM 893 O O . GLU A 1 111 ? 20.366 14.342 0.404 1.00 42.91 111 GLU A O 1
ATOM 898 N N . GLY A 1 112 ? 20.049 16.544 0.795 1.00 47.91 112 GLY A N 1
ATOM 899 C CA . GLY A 1 112 ? 19.853 16.981 -0.590 1.00 47.91 112 GLY A CA 1
ATOM 900 C C . GLY A 1 112 ? 18.412 17.152 -1.078 1.00 47.91 112 GLY A C 1
ATOM 901 O O . GLY A 1 112 ? 18.231 17.488 -2.245 1.00 47.91 112 GLY A O 1
ATOM 902 N N . ILE A 1 113 ? 17.396 16.944 -0.236 1.00 49.06 113 ILE A N 1
ATOM 903 C CA . ILE A 1 113 ? 15.996 17.250 -0.577 1.00 49.06 113 ILE A CA 1
ATOM 904 C C . ILE A 1 113 ? 15.574 18.540 0.122 1.00 49.06 113 ILE A C 1
ATOM 906 O O . ILE A 1 113 ? 15.932 18.758 1.278 1.00 49.06 113 ILE A O 1
ATOM 910 N N . ASP A 1 114 ? 14.840 19.387 -0.608 1.00 48.94 114 ASP A N 1
ATOM 911 C CA . ASP A 1 114 ? 14.205 20.596 -0.087 1.00 48.94 114 ASP A CA 1
ATOM 912 C C . ASP A 1 114 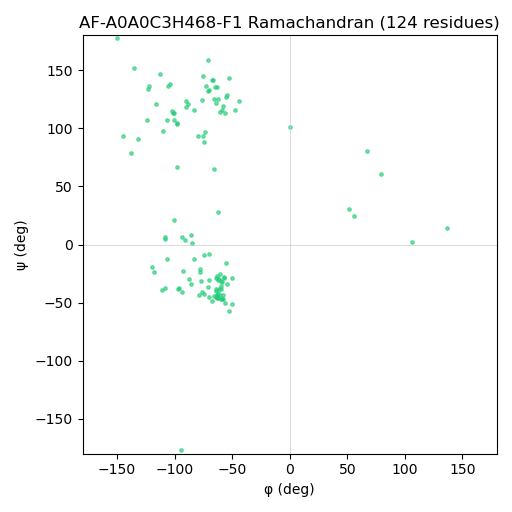? 13.527 20.281 1.262 1.00 48.94 114 ASP A C 1
ATOM 914 O O . ASP A 1 114 ? 12.700 19.363 1.316 1.00 48.94 114 ASP A O 1
ATOM 918 N N . PRO A 1 115 ? 13.863 20.993 2.353 1.00 51.88 115 PRO A N 1
ATOM 919 C CA . PRO A 1 115 ? 13.285 20.753 3.672 1.00 51.88 115 PRO A CA 1
ATOM 920 C C . PRO A 1 115 ? 11.749 20.819 3.700 1.00 51.88 115 PRO A C 1
ATOM 922 O O . PRO A 1 115 ? 11.142 20.296 4.630 1.00 51.88 115 PRO A O 1
ATOM 925 N N . HIS A 1 116 ? 11.102 21.380 2.675 1.00 54.03 116 HIS A N 1
ATOM 926 C CA . HIS A 1 116 ? 9.649 21.343 2.504 1.00 54.03 116 HIS A CA 1
ATOM 927 C C . HIS A 1 116 ? 9.073 19.987 2.044 1.00 54.03 116 HIS A C 1
ATOM 929 O O . HIS A 1 116 ? 7.855 19.823 2.066 1.00 54.03 116 HIS A O 1
ATOM 9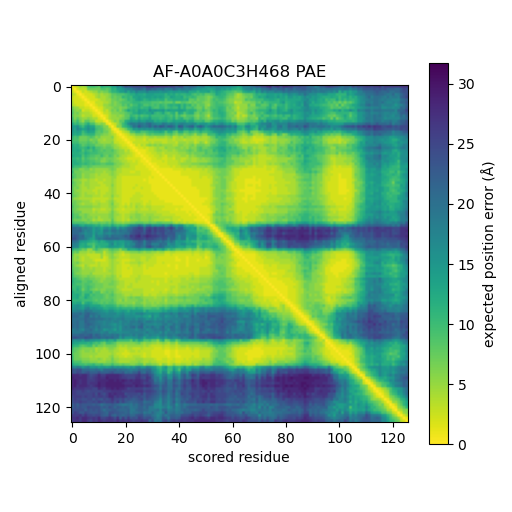35 N N . MET A 1 117 ? 9.903 19.011 1.654 1.00 49.72 117 MET A N 1
ATOM 936 C CA . MET A 1 117 ? 9.484 17.637 1.308 1.00 49.72 117 MET A CA 1
ATOM 937 C C . MET A 1 117 ? 9.898 16.586 2.351 1.00 49.72 117 MET A C 1
ATOM 939 O O . MET A 1 117 ? 9.716 15.384 2.139 1.00 49.72 117 MET A O 1
ATOM 943 N N . LEU A 1 118 ? 10.453 17.020 3.486 1.00 52.62 118 LEU A N 1
ATOM 944 C CA . LEU A 1 118 ? 10.682 16.160 4.644 1.00 52.62 118 LEU A CA 1
ATOM 945 C C . LEU A 1 118 ? 9.339 15.906 5.337 1.00 52.62 118 LEU A C 1
ATOM 947 O O . LEU A 1 118 ? 8.933 16.643 6.229 1.00 52.62 118 LEU A O 1
ATOM 951 N N . HIS A 1 119 ? 8.622 14.870 4.912 1.00 55.00 119 HIS A N 1
ATOM 952 C CA . HIS A 1 119 ? 7.511 14.353 5.706 1.00 55.00 119 HIS A CA 1
ATOM 953 C C . HIS A 1 119 ? 8.056 13.598 6.924 1.00 55.00 119 HIS A C 1
ATOM 955 O O . HIS A 1 119 ? 9.020 12.837 6.828 1.00 55.00 119 HIS A O 1
ATOM 961 N N . GLU A 1 120 ? 7.462 13.814 8.093 1.00 50.56 120 GLU A N 1
ATOM 962 C CA . GLU A 1 120 ? 7.806 13.006 9.257 1.00 50.56 120 GLU A CA 1
ATOM 963 C C . GLU A 1 120 ? 7.358 11.552 9.030 1.00 50.56 120 GLU A C 1
ATOM 965 O O . GLU A 1 120 ? 6.294 11.307 8.447 1.00 50.56 120 GLU A O 1
ATOM 970 N N . PRO A 1 121 ? 8.152 10.562 9.469 1.00 51.56 121 PRO A N 1
ATOM 971 C CA . PRO A 1 121 ? 7.710 9.178 9.518 1.00 51.56 121 PRO A CA 1
ATOM 972 C C . PRO A 1 121 ? 6.424 9.067 10.339 1.00 51.56 121 PRO A C 1
ATOM 974 O O . PRO A 1 121 ? 6.391 9.488 11.490 1.00 51.56 121 PRO A O 1
ATOM 977 N N . ILE A 1 122 ? 5.382 8.453 9.773 1.00 52.31 122 ILE A N 1
ATOM 978 C CA . ILE A 1 122 ? 4.122 8.196 10.497 1.00 52.31 122 ILE A CA 1
ATOM 979 C C . ILE A 1 122 ? 4.362 7.281 11.711 1.00 52.31 122 ILE A C 1
ATOM 981 O O . ILE A 1 122 ? 3.672 7.381 12.721 1.00 52.31 122 ILE A O 1
ATOM 985 N N . GLU A 1 123 ? 5.360 6.401 11.633 1.00 51.06 123 GLU A N 1
ATOM 986 C CA . GLU A 1 123 ? 5.770 5.553 12.747 1.00 51.06 123 GLU A CA 1
ATOM 987 C C . GLU A 1 123 ? 6.976 6.205 13.433 1.00 51.06 123 GLU A C 1
ATOM 989 O O . GLU A 1 123 ? 8.092 6.193 12.907 1.00 51.06 123 GLU A O 1
ATOM 994 N N . GLY A 1 124 ? 6.716 6.825 14.588 1.00 34.84 124 GLY A N 1
ATOM 995 C CA . GLY A 1 124 ? 7.741 7.385 15.461 1.00 34.84 124 GLY A CA 1
ATOM 996 C C . GLY A 1 124 ? 8.811 6.346 15.800 1.00 34.84 124 GLY A C 1
ATOM 997 O O . GLY A 1 124 ? 8.524 5.157 15.942 1.00 34.84 124 GLY A O 1
ATOM 998 N N . MET A 1 125 ? 10.059 6.803 15.895 1.00 34.16 125 MET A N 1
ATOM 999 C CA . MET A 1 125 ? 11.170 5.975 16.356 1.00 34.16 125 MET A CA 1
ATOM 1000 C C . MET A 1 125 ? 10.858 5.447 17.761 1.00 34.16 125 MET A C 1
ATOM 1002 O O . MET A 1 125 ? 10.673 6.244 18.681 1.00 34.16 125 MET A O 1
ATOM 1006 N N . ASN A 1 126 ? 10.787 4.120 17.903 1.00 35.19 126 ASN A N 1
ATOM 1007 C CA . ASN A 1 126 ? 10.908 3.458 19.204 1.00 35.19 126 ASN A CA 1
ATOM 1008 C C . ASN A 1 126 ? 12.347 3.551 19.710 1.00 35.19 126 ASN A C 1
ATOM 1010 O O . ASN A 1 126 ? 13.264 3.370 18.874 1.00 35.19 126 ASN A O 1
#

Organism: Oidiodendron maius (strain Zn) (NCBI:txid913774)

Secondary structure (DSSP, 8-state):
-HHHHHHTTTHHHHH---------HHHHTT--HHHHHHHHHHHHHHHHHHHS----SS-S--SGGGTEEEE--HHHHHHHHTSS---SS--SS-----EEEETT--TT--SSS-GGG-PPPSS---

Sequence (126 aa):
MERAFDYYNGGDILEKFALTVLEDQSAFNRASSDTIRRHFQQWSLTAYPTEQRHQDGTIIGRSPRYQYAVQVDLEALNSVVYDALVPPAIDTTTKGLVKLIDKSWYLGRGEGIDPHMLHEPIEGMN

pLDDT: mean 72.52, std 15.35, range [34.16, 91.25]